Protein AF-A0A382F5C3-F1 (afdb_monomer)

Mean predicted aligned error: 6.72 Å

Solvent-accessible surface area (backbone atoms only — not comparable to full-atom values): 3782 Å² total; per-residue (Å²): 110,64,70,59,53,53,55,56,42,70,74,36,81,63,45,62,56,53,54,50,53,31,51,51,26,36,54,50,59,75,73,46,46,51,81,63,40,58,73,33,88,66,53,30,71,48,41,65,56,34,34,53,57,44,59,34,77,84,68,50,87,56,60,83,128

Secondary structure (DSSP, 8-state):
-HHHHHHHHHTSHHHHHHHHHHHHHHHHHHHS-HHHHTTSTTHHHHHHHHHHHTTTTSS-TTS--

Radius of gyration: 14.51 Å; Cα contacts (8 Å, |Δi|>4): 37; chains: 1; bounding box: 37×17×43 Å

Structure (mmCIF, N/CA/C/O backbone):
data_AF-A0A382F5C3-F1
#
_entry.id   AF-A0A382F5C3-F1
#
loop_
_atom_site.group_PDB
_atom_site.id
_atom_site.type_symbol
_atom_site.label_atom_id
_atom_site.label_alt_id
_atom_site.label_comp_id
_atom_site.label_asym_id
_atom_site.label_entity_id
_atom_site.label_seq_id
_atom_site.pdbx_PDB_ins_code
_atom_site.Cartn_x
_atom_site.Cartn_y
_atom_site.Cartn_z
_atom_site.occupancy
_atom_site.B_iso_or_equiv
_atom_site.auth_seq_id
_atom_site.auth_comp_id
_atom_site.auth_asym_id
_atom_site.auth_atom_id
_atom_site.pdbx_PDB_model_num
ATOM 1 N N . MET A 1 1 ? -0.744 4.331 -26.376 1.00 68.38 1 MET A N 1
ATOM 2 C CA . MET A 1 1 ? 0.060 5.092 -25.392 1.00 68.38 1 MET A CA 1
ATOM 3 C C . MET A 1 1 ? 0.325 4.252 -24.146 1.00 68.38 1 MET A C 1
ATOM 5 O O . MET A 1 1 ? 1.483 4.099 -23.791 1.00 68.38 1 MET A O 1
ATOM 9 N N . GLU A 1 2 ? -0.697 3.614 -23.566 1.00 79.00 2 GLU A N 1
ATOM 10 C CA . GLU A 1 2 ? -0.558 2.710 -22.407 1.00 79.00 2 GLU A CA 1
ATOM 11 C C . GLU A 1 2 ? 0.482 1.599 -22.596 1.00 79.00 2 GLU A C 1
ATOM 13 O O . GLU A 1 2 ? 1.353 1.446 -21.752 1.00 79.00 2 GLU A O 1
ATOM 18 N N . ALA A 1 3 ? 0.474 0.888 -23.729 1.00 84.38 3 ALA A N 1
ATOM 19 C CA . ALA A 1 3 ? 1.459 -0.166 -23.999 1.00 84.38 3 ALA A CA 1
ATOM 20 C C . ALA A 1 3 ? 2.917 0.340 -23.995 1.00 84.38 3 ALA A C 1
ATOM 22 O O . ALA A 1 3 ? 3.817 -0.379 -23.574 1.00 84.38 3 ALA A O 1
ATOM 23 N N . MET A 1 4 ? 3.153 1.591 -24.410 1.00 87.81 4 MET A N 1
ATOM 24 C CA . MET A 1 4 ? 4.490 2.197 -24.367 1.00 87.81 4 MET A CA 1
ATOM 25 C C . MET A 1 4 ? 4.893 2.573 -22.938 1.00 87.81 4 MET A C 1
ATOM 27 O O . MET A 1 4 ? 6.034 2.356 -22.548 1.00 87.81 4 MET A O 1
ATOM 31 N N . VAL A 1 5 ? 3.954 3.101 -22.147 1.00 86.88 5 VAL A N 1
ATOM 32 C CA . VAL A 1 5 ? 4.198 3.498 -20.752 1.00 86.88 5 VAL A CA 1
ATOM 33 C C . VAL A 1 5 ? 4.393 2.275 -19.857 1.00 86.88 5 VAL A C 1
ATOM 35 O O . VAL A 1 5 ? 5.343 2.240 -19.083 1.00 86.88 5 VAL A O 1
ATOM 38 N N . LEU A 1 6 ? 3.547 1.252 -19.993 1.00 88.00 6 LEU A N 1
ATOM 39 C CA . LEU A 1 6 ? 3.671 -0.001 -19.246 1.00 88.00 6 LEU A CA 1
ATOM 40 C C . LEU A 1 6 ? 4.920 -0.778 -19.664 1.00 88.00 6 LEU A C 1
ATOM 42 O O . LEU A 1 6 ? 5.615 -1.304 -18.799 1.00 88.00 6 LEU A O 1
ATOM 46 N N . GLY A 1 7 ? 5.245 -0.792 -20.961 1.00 89.06 7 GLY A N 1
ATOM 47 C CA . GLY A 1 7 ? 6.483 -1.386 -21.463 1.00 89.06 7 GLY A CA 1
ATOM 48 C C . GLY A 1 7 ? 7.725 -0.692 -20.901 1.00 89.06 7 GLY A C 1
ATOM 49 O O . GLY A 1 7 ? 8.628 -1.361 -20.408 1.00 89.06 7 GLY A O 1
ATOM 50 N N . TRP A 1 8 ? 7.753 0.646 -20.886 1.00 92.50 8 TRP A N 1
ATOM 51 C CA . TRP A 1 8 ? 8.820 1.403 -20.226 1.00 92.50 8 TRP A CA 1
ATOM 52 C C . TRP A 1 8 ? 8.875 1.113 -18.721 1.00 92.50 8 TRP A C 1
ATOM 54 O O . TRP A 1 8 ? 9.949 0.822 -18.198 1.00 92.50 8 TRP A O 1
ATOM 64 N N . ALA A 1 9 ? 7.737 1.122 -18.028 1.00 88.75 9 ALA A N 1
ATOM 65 C CA . ALA A 1 9 ? 7.683 0.905 -16.588 1.00 88.75 9 ALA A CA 1
ATOM 66 C C . ALA A 1 9 ? 8.189 -0.493 -16.191 1.00 88.75 9 ALA A C 1
ATOM 68 O O . ALA A 1 9 ? 8.941 -0.620 -15.230 1.00 88.75 9 ALA A O 1
ATOM 69 N N . GLN A 1 10 ? 7.890 -1.527 -16.985 1.00 89.94 10 GLN A N 1
ATOM 70 C CA . GLN A 1 10 ? 8.407 -2.887 -16.783 1.00 89.94 10 GLN A CA 1
ATOM 71 C C . GLN A 1 10 ? 9.941 -2.984 -16.817 1.00 89.94 10 GLN A C 1
ATOM 73 O O . GLN A 1 10 ? 10.497 -3.886 -16.197 1.00 89.94 10 GLN A O 1
ATOM 78 N N . THR A 1 11 ? 10.636 -2.061 -17.491 1.00 92.81 11 THR A N 1
ATOM 79 C CA . THR A 1 11 ? 12.113 -2.029 -17.494 1.00 92.81 11 THR A CA 1
ATOM 80 C C . THR A 1 11 ? 12.714 -1.494 -16.195 1.00 92.81 11 THR A C 1
ATOM 82 O O . THR A 1 11 ? 13.913 -1.637 -15.962 1.00 92.81 11 THR A O 1
ATOM 85 N N . GLN A 1 12 ? 11.903 -0.865 -15.343 1.00 92.69 12 GLN A N 1
ATOM 86 C CA . GLN A 1 12 ? 12.367 -0.229 -14.122 1.00 92.69 12 GLN A CA 1
ATOM 87 C C . GLN A 1 12 ? 12.266 -1.203 -12.945 1.00 92.69 12 GLN A C 1
ATOM 89 O O . GLN A 1 12 ? 11.191 -1.705 -12.623 1.00 92.69 12 GLN A O 1
ATOM 94 N N . SER A 1 13 ? 13.376 -1.438 -12.245 1.00 89.88 13 SER A N 1
ATOM 95 C CA . SER A 1 13 ? 13.433 -2.393 -11.124 1.00 89.88 13 SER A CA 1
ATOM 96 C C . SER A 1 13 ? 12.474 -2.050 -9.975 1.00 89.88 13 SER A C 1
ATOM 98 O O . SER A 1 13 ? 11.948 -2.946 -9.315 1.00 89.88 13 SER A O 1
ATOM 100 N N . TRP A 1 14 ? 12.191 -0.763 -9.758 1.00 90.38 14 TRP A N 1
ATOM 101 C CA . TRP A 1 14 ? 11.257 -0.299 -8.729 1.00 90.38 14 TRP A CA 1
ATOM 102 C C . TRP A 1 14 ? 9.787 -0.585 -9.072 1.00 90.38 14 TRP A C 1
ATOM 104 O O . TRP A 1 14 ? 8.967 -0.727 -8.164 1.00 90.38 14 TRP A O 1
ATOM 114 N N . TRP A 1 15 ? 9.442 -0.702 -10.359 1.00 90.88 15 TRP A N 1
ATOM 115 C CA . TRP A 1 15 ? 8.058 -0.864 -10.812 1.00 90.88 15 TRP A CA 1
ATOM 116 C C . TRP A 1 15 ? 7.454 -2.195 -10.358 1.00 90.88 15 TRP A C 1
ATOM 118 O O . TRP A 1 15 ? 6.323 -2.240 -9.870 1.00 90.88 15 TRP A O 1
ATOM 128 N N . GLY A 1 16 ? 8.226 -3.282 -10.450 1.00 89.31 16 GLY A N 1
ATOM 129 C CA . GLY A 1 16 ? 7.795 -4.602 -9.980 1.00 89.31 16 GLY A CA 1
ATOM 130 C C . GLY A 1 16 ? 7.523 -4.627 -8.473 1.00 89.31 16 GLY A C 1
ATOM 131 O O . GLY A 1 16 ? 6.530 -5.198 -8.025 1.00 89.31 16 GLY A O 1
ATOM 132 N N . ILE A 1 17 ? 8.360 -3.942 -7.689 1.00 91.19 17 ILE A N 1
ATOM 133 C CA . ILE A 1 17 ? 8.178 -3.827 -6.237 1.00 91.19 17 ILE A CA 1
ATOM 134 C C . ILE A 1 17 ? 6.910 -3.021 -5.931 1.00 91.19 17 ILE A C 1
ATOM 136 O O . ILE A 1 17 ? 6.058 -3.480 -5.172 1.00 91.19 17 ILE A O 1
ATOM 140 N N . ALA A 1 18 ? 6.751 -1.854 -6.560 1.00 89.94 18 ALA A N 1
ATOM 141 C CA . ALA A 1 18 ? 5.608 -0.975 -6.332 1.00 89.94 18 ALA A CA 1
ATOM 142 C C . ALA A 1 18 ? 4.271 -1.656 -6.669 1.00 89.94 18 ALA A C 1
ATOM 144 O O . ALA A 1 18 ? 3.344 -1.645 -5.861 1.00 89.94 18 ALA A O 1
ATOM 145 N N . THR A 1 19 ? 4.184 -2.306 -7.832 1.00 90.88 19 THR A N 1
ATOM 146 C CA . THR A 1 19 ? 2.970 -3.017 -8.265 1.00 90.88 19 THR A CA 1
ATOM 147 C C . THR A 1 19 ? 2.634 -4.198 -7.354 1.00 90.88 19 THR A C 1
ATOM 149 O O . THR A 1 19 ? 1.472 -4.377 -6.995 1.00 90.88 19 THR A O 1
ATOM 152 N N . THR A 1 20 ? 3.639 -4.950 -6.895 1.00 91.25 20 THR A N 1
ATOM 153 C CA . THR A 1 20 ? 3.443 -6.055 -5.942 1.00 91.25 20 THR A CA 1
ATOM 154 C C . THR A 1 20 ? 2.882 -5.558 -4.610 1.00 91.25 20 THR A C 1
ATOM 156 O O . THR A 1 20 ? 1.918 -6.125 -4.096 1.00 91.25 20 THR A O 1
ATOM 159 N N . VAL A 1 21 ? 3.435 -4.470 -4.065 1.00 90.88 21 VAL A N 1
ATOM 160 C CA . VAL A 1 21 ? 2.952 -3.867 -2.812 1.00 90.88 21 VAL A CA 1
ATOM 161 C C . VAL A 1 21 ? 1.495 -3.414 -2.943 1.00 90.88 21 VAL A C 1
ATOM 163 O O . VAL A 1 21 ? 0.694 -3.677 -2.048 1.00 90.88 21 VAL A O 1
ATOM 166 N N . ILE A 1 22 ? 1.127 -2.797 -4.069 1.00 91.19 22 ILE A N 1
ATOM 167 C CA . ILE A 1 22 ? -0.251 -2.356 -4.341 1.00 91.19 22 ILE A CA 1
ATOM 168 C C . ILE A 1 22 ? -1.216 -3.547 -4.422 1.00 91.19 22 ILE A C 1
ATOM 170 O O . ILE A 1 22 ? -2.315 -3.485 -3.869 1.00 91.19 22 ILE A O 1
ATOM 174 N N . VAL A 1 23 ? -0.823 -4.644 -5.078 1.00 90.50 23 VAL A N 1
ATOM 175 C CA . VAL A 1 23 ? -1.653 -5.859 -5.168 1.00 90.50 23 VAL A CA 1
ATOM 176 C C . VAL A 1 23 ? -1.858 -6.487 -3.790 1.00 90.50 23 VAL A C 1
ATOM 178 O O . VAL A 1 23 ? -2.982 -6.851 -3.448 1.00 90.50 23 VAL A O 1
ATOM 181 N N . ILE A 1 24 ? -0.805 -6.564 -2.971 1.00 90.50 24 ILE A N 1
ATOM 182 C CA . ILE A 1 24 ? -0.905 -7.067 -1.595 1.00 90.50 24 ILE A CA 1
ATOM 183 C C . ILE A 1 24 ? -1.828 -6.171 -0.761 1.00 90.50 24 ILE A C 1
ATOM 185 O O . ILE A 1 24 ? -2.709 -6.684 -0.073 1.00 90.50 24 ILE A O 1
ATOM 189 N N . ALA A 1 25 ? -1.673 -4.846 -0.852 1.00 88.00 25 ALA A N 1
ATOM 190 C CA . ALA A 1 25 ? -2.530 -3.899 -0.143 1.00 88.00 25 ALA A CA 1
ATOM 191 C C . ALA A 1 25 ? -4.008 -4.074 -0.525 1.00 88.00 25 ALA A C 1
ATOM 193 O O . ALA A 1 25 ? -4.846 -4.160 0.366 1.00 88.00 25 ALA A O 1
ATOM 194 N N . ASN A 1 26 ? -4.313 -4.224 -1.820 1.00 87.38 26 ASN A N 1
ATOM 195 C CA . ASN A 1 26 ? -5.666 -4.526 -2.300 1.00 87.38 26 ASN A CA 1
ATOM 196 C C . 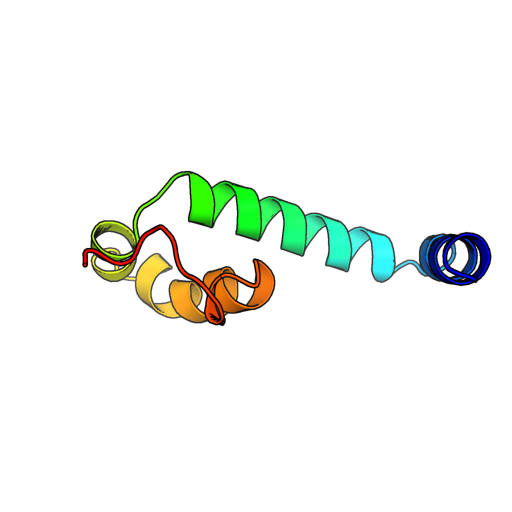ASN A 1 26 ? -6.203 -5.852 -1.749 1.00 87.38 26 ASN A C 1
ATOM 198 O O . ASN A 1 26 ? -7.334 -5.913 -1.276 1.00 87.3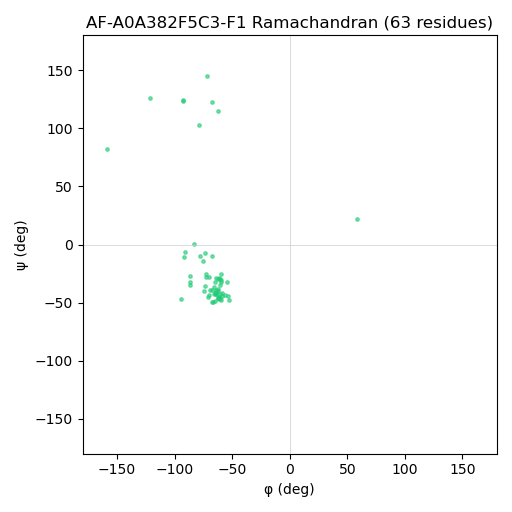8 26 ASN A O 1
ATOM 202 N N . GLY A 1 27 ? -5.397 -6.917 -1.771 1.00 87.00 27 GLY A N 1
ATOM 203 C CA . GLY A 1 27 ? -5.808 -8.210 -1.221 1.00 87.00 27 GLY A CA 1
ATOM 204 C C . GLY A 1 27 ? -6.169 -8.122 0.265 1.00 87.00 27 GLY A C 1
ATOM 205 O O . GLY A 1 27 ? -7.178 -8.682 0.694 1.00 87.00 27 GLY A O 1
ATOM 206 N N . ILE A 1 28 ? -5.384 -7.373 1.044 1.00 86.19 28 ILE A N 1
ATOM 207 C CA . ILE A 1 28 ? -5.623 -7.174 2.478 1.00 86.19 28 ILE A CA 1
ATOM 208 C C . ILE A 1 28 ? -6.901 -6.360 2.716 1.00 86.19 28 ILE A C 1
ATOM 210 O O . ILE A 1 28 ? -7.752 -6.791 3.496 1.00 86.19 28 ILE A O 1
ATOM 214 N N . THR A 1 29 ? -7.069 -5.221 2.038 1.00 83.81 29 THR A N 1
ATOM 215 C CA . THR A 1 29 ? -8.226 -4.336 2.249 1.00 83.81 29 THR A CA 1
ATOM 216 C C . THR A 1 29 ? -9.536 -4.940 1.740 1.00 83.81 29 THR A C 1
ATOM 218 O O . THR A 1 29 ? -10.588 -4.688 2.317 1.00 83.81 29 THR A O 1
ATOM 221 N N . MET A 1 30 ? -9.503 -5.814 0.728 1.00 82.69 30 MET A N 1
ATOM 222 C CA . MET A 1 30 ? -10.689 -6.575 0.307 1.00 82.69 30 MET A CA 1
ATOM 223 C C . MET A 1 30 ? -11.071 -7.691 1.289 1.00 82.69 30 MET A C 1
ATOM 225 O O . MET A 1 30 ? -12.239 -8.068 1.360 1.00 82.69 30 MET A O 1
ATOM 229 N N . THR A 1 31 ? -10.104 -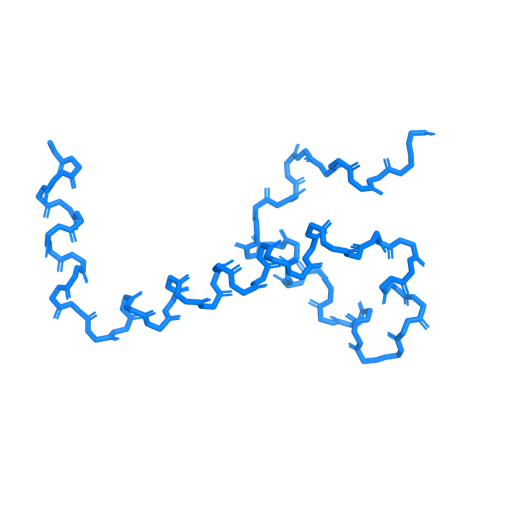8.241 2.028 1.00 82.88 31 THR A N 1
ATOM 230 C CA . THR A 1 31 ? -10.333 -9.387 2.925 1.00 82.88 31 THR A CA 1
ATOM 231 C C . THR A 1 31 ? -10.806 -8.954 4.311 1.00 82.88 31 THR A C 1
ATOM 233 O O . THR A 1 31 ? -11.567 -9.674 4.958 1.00 82.88 31 THR A O 1
ATOM 236 N N . LEU A 1 32 ? -10.368 -7.786 4.784 1.00 80.94 32 LEU A N 1
ATOM 237 C CA . LEU A 1 32 ? -10.660 -7.301 6.127 1.00 80.94 32 LEU A CA 1
ATOM 238 C C . LEU A 1 32 ? -11.392 -5.960 6.071 1.00 80.94 32 LEU A C 1
ATOM 240 O O . LEU A 1 32 ? -10.909 -5.011 5.466 1.00 80.94 32 LEU A O 1
ATOM 244 N N . ARG A 1 33 ? -12.549 -5.886 6.738 1.00 78.69 33 ARG A N 1
ATOM 245 C CA . ARG A 1 33 ? -13.310 -4.640 6.890 1.00 78.69 33 ARG A CA 1
ATOM 246 C C . ARG A 1 33 ? -12.620 -3.677 7.853 1.00 78.69 33 ARG A C 1
ATOM 248 O O . ARG A 1 33 ? -12.109 -4.096 8.893 1.0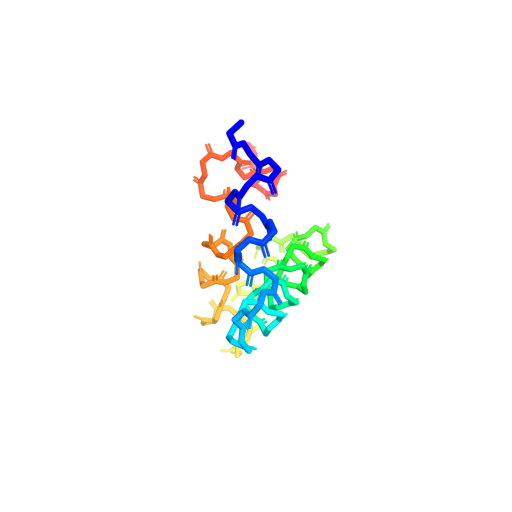0 78.69 33 ARG A O 1
ATOM 255 N N . ASP A 1 34 ? -12.727 -2.388 7.557 1.00 77.94 34 ASP A N 1
ATOM 256 C CA . ASP A 1 34 ? -12.048 -1.292 8.258 1.00 77.94 34 ASP A CA 1
ATOM 257 C C . ASP A 1 34 ? -12.290 -1.299 9.769 1.00 77.94 34 ASP A C 1
ATOM 259 O O . ASP A 1 34 ? -11.340 -1.271 10.547 1.00 77.94 34 ASP A O 1
ATOM 263 N N . LYS A 1 35 ? -13.540 -1.514 10.196 1.00 77.62 35 LYS A N 1
ATOM 264 C CA . LYS A 1 35 ? -13.916 -1.632 11.615 1.00 77.62 35 LYS A CA 1
ATOM 265 C C . LYS A 1 35 ? -13.121 -2.693 12.381 1.00 77.62 35 LYS A C 1
ATOM 267 O O . LYS A 1 35 ? -12.886 -2.541 13.574 1.00 77.62 35 LYS A O 1
ATOM 272 N N . TYR A 1 36 ? -12.717 -3.786 11.736 1.00 79.62 36 TYR A N 1
ATOM 273 C CA . TYR A 1 36 ? -11.906 -4.822 12.385 1.00 79.62 36 TYR A CA 1
ATOM 274 C C . TYR A 1 36 ? -10.416 -4.504 12.310 1.00 79.62 36 TYR A C 1
ATOM 276 O O . TYR A 1 36 ? -9.678 -4.803 13.248 1.00 79.62 36 TYR A O 1
ATOM 284 N N . ALA A 1 37 ? -9.976 -3.885 11.218 1.00 81.25 37 ALA A N 1
ATOM 285 C CA . ALA A 1 37 ? -8.584 -3.523 11.025 1.00 81.25 37 ALA A CA 1
ATOM 286 C C . ALA A 1 37 ? -8.119 -2.405 11.967 1.00 81.25 37 ALA A C 1
ATOM 288 O O . ALA A 1 37 ? -7.020 -2.487 12.517 1.00 81.25 37 ALA A O 1
ATOM 289 N N . GLU A 1 38 ? -8.970 -1.406 12.209 1.00 79.31 38 GLU A N 1
ATOM 290 C CA . GLU A 1 38 ? -8.702 -0.285 13.117 1.00 79.31 38 GLU A CA 1
ATOM 291 C C . GLU A 1 38 ? -8.535 -0.723 14.577 1.00 79.31 38 GLU A C 1
ATOM 293 O O . GLU A 1 38 ? -7.771 -0.118 15.327 1.00 79.31 38 GLU A O 1
ATOM 298 N N . ASN A 1 39 ? -9.185 -1.821 14.972 1.00 83.31 39 ASN A N 1
ATOM 299 C CA . ASN A 1 39 ? -9.091 -2.376 16.323 1.00 83.31 39 ASN A CA 1
ATOM 300 C C . ASN A 1 39 ? -7.793 -3.164 16.582 1.00 83.31 39 ASN A C 1
ATOM 302 O O . ASN A 1 39 ? -7.507 -3.529 17.723 1.00 83.31 39 ASN A O 1
ATOM 306 N N . ILE A 1 40 ? -6.988 -3.439 15.551 1.00 85.31 40 ILE A N 1
ATOM 307 C CA . ILE A 1 40 ? -5.722 -4.161 15.696 1.00 85.31 40 ILE A CA 1
ATOM 308 C C . ILE A 1 40 ? -4.588 -3.134 15.885 1.00 85.31 40 ILE A C 1
ATOM 310 O O . ILE A 1 40 ? -4.360 -2.305 15.007 1.00 85.31 40 ILE A O 1
ATOM 314 N N . PRO A 1 41 ? -3.801 -3.194 16.975 1.00 79.38 41 PRO A N 1
ATOM 315 C CA . PRO A 1 41 ? -2.921 -2.095 17.397 1.00 79.38 41 PRO A CA 1
ATOM 316 C C . PRO A 1 41 ? -1.816 -1.701 16.401 1.00 79.38 41 PRO A C 1
ATOM 318 O O . PRO A 1 41 ? -1.385 -0.547 16.381 1.00 79.38 41 PRO A O 1
ATOM 321 N N . ILE A 1 42 ? -1.334 -2.643 15.586 1.00 86.00 42 ILE A N 1
ATOM 322 C CA . ILE A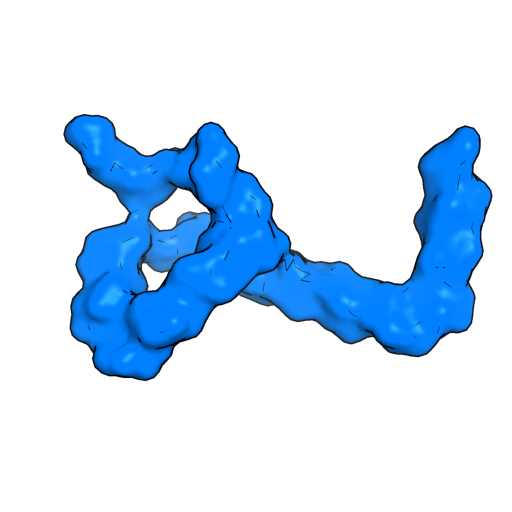 1 42 ? -0.343 -2.374 14.529 1.00 86.00 42 ILE A CA 1
ATOM 323 C C . ILE A 1 42 ? -1.047 -2.124 13.196 1.00 86.00 42 ILE A C 1
ATOM 325 O O . ILE A 1 42 ? -0.737 -1.152 12.509 1.00 86.00 42 ILE A O 1
ATOM 329 N N . LEU A 1 43 ? -2.006 -2.984 12.846 1.00 83.25 43 LEU A N 1
ATOM 330 C CA . LEU A 1 43 ? -2.693 -2.927 11.561 1.00 83.25 43 LEU A CA 1
ATOM 331 C C . LEU A 1 43 ? -3.502 -1.635 11.412 1.00 83.25 43 LEU A C 1
ATOM 333 O O . LEU A 1 43 ? -3.395 -1.001 10.375 1.00 83.25 43 LEU A O 1
ATOM 337 N N . GLY A 1 44 ? -4.191 -1.177 12.459 1.00 83.81 44 GLY A N 1
ATOM 338 C CA . GLY A 1 44 ? -4.951 0.074 12.459 1.00 83.81 44 GLY A CA 1
ATOM 339 C C . GLY A 1 44 ? -4.092 1.314 12.202 1.00 83.81 44 GLY A C 1
ATOM 340 O O . GLY A 1 44 ? -4.555 2.261 11.577 1.00 83.81 44 GLY A O 1
ATOM 341 N N . LYS A 1 45 ? -2.805 1.300 12.585 1.00 87.00 45 LYS A N 1
ATOM 342 C CA . LYS A 1 45 ? -1.874 2.405 12.283 1.00 87.00 45 LYS A CA 1
ATOM 343 C C . LYS A 1 45 ? -1.450 2.435 10.816 1.00 87.00 45 LYS A C 1
ATOM 345 O O . LYS A 1 45 ? -1.251 3.513 10.266 1.00 87.00 45 LYS A O 1
ATOM 350 N N . ILE A 1 46 ? -1.284 1.266 10.194 1.00 88.62 46 ILE A N 1
ATOM 351 C CA . ILE A 1 46 ? -0.894 1.150 8.779 1.00 88.62 46 ILE A CA 1
ATOM 352 C C . ILE A 1 46 ? -2.104 1.075 7.839 1.00 88.62 46 ILE A C 1
ATOM 354 O O . ILE A 1 46 ? -1.943 1.203 6.628 1.00 88.62 46 ILE A O 1
ATOM 358 N N . TRP A 1 47 ? -3.313 0.909 8.376 1.00 88.50 47 TRP A N 1
ATOM 359 C CA . TRP A 1 47 ? -4.553 0.787 7.615 1.00 88.50 47 TRP A CA 1
ATOM 360 C C . TRP A 1 47 ? -4.814 1.964 6.665 1.00 88.50 47 TRP A C 1
ATOM 362 O O . TRP A 1 47 ? -5.104 1.709 5.497 1.00 88.50 47 TRP A O 1
ATOM 372 N N . PRO A 1 48 ? -4.606 3.238 7.065 1.00 85.88 48 PRO A N 1
ATOM 373 C CA . PRO A 1 48 ? -4.757 4.371 6.151 1.00 85.88 48 PRO A CA 1
ATOM 374 C C . PRO A 1 48 ? -3.803 4.293 4.954 1.00 85.88 48 PRO A C 1
ATOM 376 O O . PRO A 1 48 ? -4.172 4.655 3.840 1.00 85.88 48 PRO A O 1
ATOM 379 N N . ILE A 1 49 ? -2.588 3.775 5.163 1.00 88.12 49 ILE A N 1
ATOM 380 C CA . ILE A 1 49 ? -1.591 3.587 4.102 1.00 88.12 49 ILE A CA 1
ATOM 381 C C . ILE A 1 49 ? -2.045 2.472 3.155 1.00 88.12 49 ILE A C 1
ATOM 383 O O . ILE A 1 49 ? -1.965 2.634 1.941 1.00 88.12 49 ILE A O 1
ATOM 387 N N . LEU A 1 50 ? -2.562 1.361 3.686 1.00 86.94 50 LEU A N 1
ATOM 388 C CA . LEU A 1 50 ? -3.085 0.257 2.877 1.00 86.94 50 LEU A CA 1
ATOM 389 C C . LEU A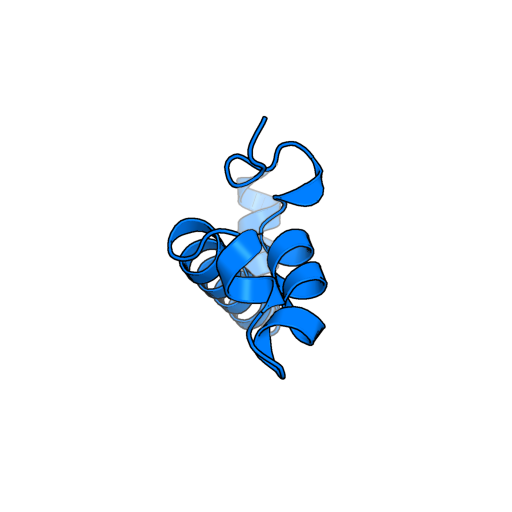 1 50 ? -4.316 0.676 2.060 1.00 86.94 50 LEU A C 1
ATOM 391 O O . LEU A 1 50 ? -4.402 0.352 0.875 1.00 86.94 50 LEU A O 1
ATOM 395 N N . ASN A 1 51 ? -5.229 1.452 2.649 1.00 85.31 51 ASN A N 1
ATOM 396 C CA . ASN A 1 51 ? -6.380 2.024 1.948 1.00 85.31 51 ASN A CA 1
ATOM 397 C C . ASN A 1 51 ? -5.966 3.054 0.886 1.00 85.31 51 ASN A C 1
ATOM 399 O O . ASN A 1 51 ? -6.550 3.088 -0.196 1.00 85.31 51 ASN A O 1
ATOM 403 N N . TRP A 1 52 ? -4.920 3.845 1.144 1.00 85.69 52 TRP A N 1
ATOM 404 C CA . TRP A 1 52 ? -4.345 4.757 0.152 1.00 85.69 52 TRP A CA 1
ATOM 405 C C . TRP A 1 52 ? -3.727 4.005 -1.030 1.00 85.69 52 TRP A C 1
ATOM 407 O O . TRP A 1 52 ? -4.051 4.288 -2.182 1.00 85.69 52 TRP A O 1
ATOM 417 N N . LEU A 1 53 ? -2.897 2.995 -0.751 1.00 85.62 53 LEU A N 1
ATOM 418 C CA . LEU A 1 53 ? -2.234 2.173 -1.768 1.00 85.62 53 LEU A CA 1
ATOM 419 C C . LEU A 1 53 ? -3.218 1.349 -2.604 1.00 85.62 53 LEU A C 1
ATOM 421 O O . LEU A 1 53 ? -2.971 1.116 -3.784 1.00 85.62 53 LEU A O 1
ATOM 425 N N . SER A 1 54 ? -4.328 0.916 -2.007 1.00 82.38 54 SER A N 1
ATOM 426 C CA . SER A 1 54 ? -5.399 0.205 -2.714 1.00 82.38 54 SER A CA 1
ATOM 427 C C . SER A 1 54 ? -6.385 1.128 -3.431 1.00 82.38 54 SER A C 1
ATOM 429 O O . SER A 1 54 ? -7.305 0.642 -4.078 1.00 82.38 54 SER A O 1
ATOM 431 N N . LEU A 1 55 ? -6.190 2.453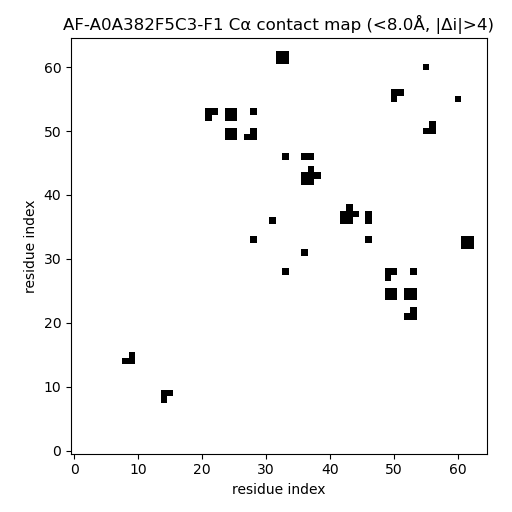 -3.368 1.00 79.25 55 LEU A N 1
ATOM 432 C CA . LEU A 1 55 ? -7.102 3.456 -3.933 1.00 79.25 55 LEU A CA 1
ATOM 433 C C . LEU A 1 55 ? -8.536 3.378 -3.364 1.00 79.25 55 LEU A C 1
ATOM 435 O O . LEU A 1 55 ? -9.473 3.909 -3.960 1.00 79.25 55 LEU A O 1
ATOM 439 N N . ASN A 1 56 ? -8.711 2.793 -2.174 1.00 75.56 56 ASN A N 1
ATOM 440 C CA . ASN A 1 56 ? -10.004 2.695 -1.490 1.00 75.56 56 ASN A CA 1
ATOM 441 C C . ASN A 1 56 ? -10.481 4.028 -0.890 1.00 75.56 56 ASN A C 1
ATOM 443 O O . ASN A 1 56 ? -11.623 4.121 -0.458 1.00 75.56 56 ASN A O 1
ATOM 447 N N . ILE A 1 57 ? -9.656 5.080 -0.904 1.00 61.78 57 ILE A N 1
ATOM 448 C CA . ILE A 1 57 ? -9.995 6.411 -0.362 1.00 61.78 57 ILE A CA 1
ATOM 449 C C . ILE A 1 57 ? -11.174 7.077 -1.090 1.00 61.78 57 ILE A C 1
ATOM 451 O O . ILE A 1 57 ? -11.891 7.867 -0.486 1.00 61.78 57 ILE A O 1
ATOM 455 N N . ALA A 1 58 ? -11.381 6.791 -2.380 1.00 57.06 58 ALA A N 1
ATOM 456 C CA . ALA A 1 58 ? -12.413 7.463 -3.177 1.00 57.06 58 ALA A CA 1
ATOM 457 C C . ALA A 1 58 ? -13.806 6.809 -3.087 1.00 57.06 58 ALA A C 1
ATOM 459 O O . ALA A 1 58 ? -14.810 7.485 -3.301 1.00 57.06 58 ALA A O 1
ATOM 460 N N . ASN A 1 59 ? -13.883 5.501 -2.823 1.00 56.84 59 ASN A N 1
ATOM 461 C CA . ASN A 1 59 ? -15.143 4.770 -2.665 1.00 56.84 59 ASN A CA 1
ATOM 462 C C .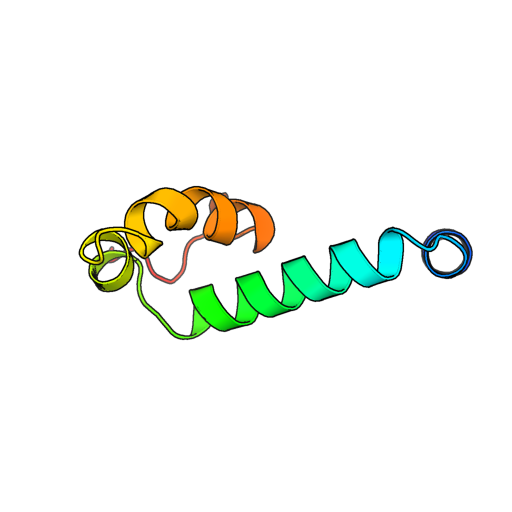 ASN A 1 59 ? -14.891 3.485 -1.875 1.00 56.84 59 ASN A C 1
ATOM 464 O O . ASN A 1 59 ? -14.706 2.403 -2.444 1.00 56.84 59 ASN A O 1
ATOM 468 N N . ASN A 1 60 ? -14.842 3.625 -0.557 1.00 60.97 60 ASN A N 1
ATOM 469 C CA . ASN A 1 60 ? -14.550 2.517 0.320 1.00 60.97 60 ASN A CA 1
ATOM 470 C C . ASN A 1 60 ? -15.795 1.641 0.501 1.00 60.97 60 ASN A C 1
ATOM 472 O O . ASN A 1 60 ? -16.710 1.960 1.254 1.00 60.97 60 ASN A O 1
ATOM 476 N N . LYS A 1 61 ? -15.834 0.493 -0.179 1.00 57.03 61 LYS A N 1
ATOM 477 C CA . LYS A 1 61 ? -16.931 -0.479 -0.023 1.00 57.03 61 LYS A CA 1
ATOM 478 C C . LYS A 1 61 ? -16.969 -1.145 1.361 1.00 57.03 61 LYS A C 1
ATOM 480 O O . LYS A 1 61 ? -17.934 -1.855 1.643 1.00 57.03 61 LYS A O 1
ATOM 485 N N . ASN A 1 62 ? -15.941 -0.947 2.191 1.00 58.47 62 ASN A N 1
ATOM 486 C CA . ASN A 1 62 ? -15.899 -1.426 3.570 1.00 58.47 62 ASN A CA 1
ATOM 487 C C . ASN A 1 62 ? -16.435 -0.419 4.594 1.00 58.47 62 ASN A C 1
ATOM 489 O O . ASN A 1 62 ? -16.559 -0.799 5.761 1.00 58.47 62 ASN A O 1
ATOM 493 N N . GLU A 1 63 ? -16.761 0.816 4.202 1.00 58.88 63 GLU A N 1
ATOM 494 C CA . GLU A 1 63 ? -17.471 1.734 5.094 1.00 58.88 63 GLU A CA 1
ATOM 495 C C . GLU A 1 63 ? -18.892 1.198 5.334 1.00 58.88 63 GLU A C 1
ATOM 497 O O . GLU A 1 63 ? -19.655 0.948 4.395 1.00 58.88 63 GLU A O 1
ATOM 502 N N . GLU A 1 64 ? -19.245 0.966 6.605 1.00 55.53 64 GLU A N 1
ATOM 503 C CA . GLU A 1 64 ? -20.648 0.792 6.985 1.00 55.53 64 GLU A CA 1
ATOM 504 C C . GLU A 1 64 ? -21.357 2.114 6.661 1.00 55.53 64 GLU A C 1
ATOM 506 O O . GLU A 1 64 ? -21.019 3.150 7.232 1.00 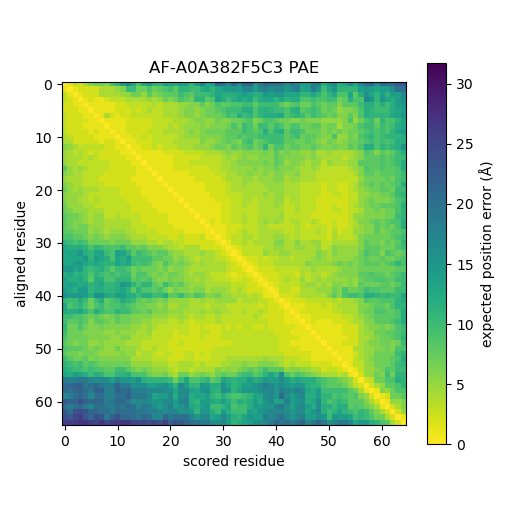55.53 64 GLU A O 1
ATOM 511 N N . LYS A 1 65 ? -22.292 2.079 5.707 1.00 52.44 65 LYS A N 1
ATOM 512 C CA . LYS A 1 65 ? -23.258 3.164 5.504 1.00 52.44 65 LYS A CA 1
ATOM 513 C C . LYS A 1 65 ? -24.083 3.407 6.761 1.00 52.44 65 LYS A C 1
ATOM 515 O O . LYS A 1 65 ? -24.512 2.400 7.369 1.00 52.44 65 LYS A O 1
#

Sequence (65 aa):
MEAMVLGWAQTQSWWGIATTVIVIANGITMTLRDKYAENIPILGKIWPILNWLSLNIANNKNEEK

Organism: NCBI:txid408172

pLDDT: mean 81.83, std 10.78, range [52.44, 92.81]

Foldseek 3Di:
DVVVVVVVLVVDPVSVVLVVLLVVLLVVLVVDALVVQCPPPVSVVCVVVSCVSPVCVVPPPSDDD